Protein AF-A0A2N2Z3W4-F1 (afdb_monomer_lite)

pLDDT: mean 76.07, std 14.93, range [36.31, 94.38]

Radius of gyration: 20.0 Å; chains: 1; bounding box: 48×37×39 Å

Secondary structure (DSSP, 8-state):
-EETTEE--EEEEEE-SSEEEEEETT----EEEEGGGEEEEE-TTS-EEES---------TT----------GGGTTTPPP---------TT---TT--

Foldseek 3Di:
DAFPNDDADWAWDDDDLFKTWTGHPVDPDIDMDTLQRDQWDQDPVRDIDGSDDPPPVPVPPPNPPDDDDDPDPVVCPPDDDPDDDDDDDDPPDDDPVPD

Sequence (99 aa):
MLISGRKVVVRVQGVSPSRITYMPIDKDEIKEMDRKQVHKILYRNGMVEHFNTLALQMVDEGDWQTVILTENKDDVEGFFALGDVEAQSSPQSRNMKSA

Structure (mmCIF, N/CA/C/O backbone):
data_AF-A0A2N2Z3W4-F1
#
_entry.id   AF-A0A2N2Z3W4-F1
#
loop_
_atom_site.group_PDB
_atom_site.id
_atom_site.type_symbol
_atom_site.label_atom_id
_atom_site.label_alt_id
_atom_site.label_comp_id
_atom_site.label_asym_id
_atom_site.label_entity_id
_atom_site.label_seq_id
_atom_site.pdbx_PDB_ins_code
_atom_site.Cartn_x
_atom_site.Cartn_y
_atom_site.Cartn_z
_atom_site.occupancy
_atom_site.B_iso_or_equiv
_atom_site.auth_seq_id
_atom_site.auth_comp_id
_atom_site.auth_asym_id
_atom_site.auth_atom_id
_atom_site.pdbx_PDB_model_num
ATOM 1 N N . MET A 1 1 ? -8.631 -1.038 0.015 1.00 76.25 1 MET A N 1
ATOM 2 C CA . MET A 1 1 ? -7.396 -0.396 0.516 1.00 76.25 1 MET A CA 1
ATOM 3 C C . MET A 1 1 ? -6.188 -1.157 -0.019 1.00 76.25 1 MET A C 1
ATOM 5 O O . MET A 1 1 ? -6.310 -2.360 -0.222 1.00 76.25 1 MET A O 1
ATOM 9 N N . LEU A 1 2 ? -5.068 -0.482 -0.297 1.00 75.56 2 LEU A N 1
ATOM 10 C CA . LEU A 1 2 ? -3.812 -1.117 -0.720 1.00 75.56 2 LEU A CA 1
ATOM 11 C C . LEU A 1 2 ? -2.743 -0.947 0.370 1.00 75.56 2 LEU A C 1
ATOM 13 O O . LEU A 1 2 ? -2.361 0.186 0.662 1.00 75.56 2 LEU A O 1
ATOM 17 N N . ILE A 1 3 ? -2.275 -2.058 0.939 1.00 76.94 3 ILE A N 1
ATOM 18 C CA . ILE A 1 3 ? -1.271 -2.114 2.017 1.00 76.94 3 ILE A CA 1
ATOM 19 C C . ILE A 1 3 ? -0.150 -3.038 1.544 1.00 76.94 3 ILE A C 1
ATOM 21 O O . ILE A 1 3 ? -0.426 -4.195 1.227 1.00 76.94 3 ILE A O 1
ATOM 25 N N . SER A 1 4 ? 1.084 -2.539 1.450 1.00 71.94 4 SER A N 1
ATOM 26 C CA . SER A 1 4 ? 2.254 -3.320 1.001 1.00 71.94 4 SER A CA 1
ATOM 27 C C . SER A 1 4 ? 1.987 -4.144 -0.273 1.00 71.94 4 SER A C 1
ATOM 29 O O . SER A 1 4 ? 2.229 -5.348 -0.319 1.00 71.94 4 SER A O 1
ATOM 31 N N . GLY A 1 5 ? 1.368 -3.525 -1.286 1.00 68.38 5 GLY A N 1
ATOM 32 C CA . GLY A 1 5 ? 1.008 -4.185 -2.552 1.00 68.38 5 GLY A CA 1
ATOM 33 C C . GLY A 1 5 ? -0.206 -5.131 -2.510 1.00 68.38 5 GLY A C 1
ATOM 34 O O . GLY A 1 5 ? -0.701 -5.528 -3.564 1.00 68.38 5 GLY A O 1
ATOM 35 N N . ARG A 1 6 ? -0.764 -5.447 -1.333 1.00 75.06 6 ARG A N 1
ATOM 36 C CA . ARG A 1 6 ? -1.950 -6.308 -1.195 1.00 75.06 6 ARG A CA 1
ATOM 37 C C . ARG A 1 6 ? -3.235 -5.493 -1.109 1.00 75.06 6 ARG A C 1
ATOM 39 O O . ARG A 1 6 ? -3.352 -4.543 -0.330 1.00 75.06 6 ARG A O 1
ATOM 46 N N . LYS A 1 7 ? -4.228 -5.875 -1.916 1.00 84.94 7 LYS A N 1
ATOM 47 C CA . LYS A 1 7 ? -5.574 -5.292 -1.866 1.00 84.94 7 LYS A CA 1
ATOM 48 C C . LYS A 1 7 ? -6.353 -5.939 -0.726 1.00 84.94 7 LYS A C 1
ATOM 50 O O . LYS A 1 7 ? -6.542 -7.148 -0.719 1.00 84.94 7 LYS A O 1
ATOM 55 N N . VAL A 1 8 ? -6.837 -5.121 0.200 1.00 87.19 8 VAL A N 1
ATOM 56 C CA . VAL A 1 8 ? -7.679 -5.557 1.319 1.00 87.19 8 VAL A CA 1
ATOM 57 C C . VAL A 1 8 ? -8.997 -4.795 1.273 1.00 87.19 8 VAL A C 1
ATOM 59 O O . VAL A 1 8 ? -9.015 -3.564 1.133 1.00 87.19 8 VAL A O 1
ATOM 62 N N . VAL A 1 9 ? -10.110 -5.522 1.361 1.00 89.25 9 VAL A N 1
ATOM 63 C CA . VAL A 1 9 ? -11.449 -4.932 1.438 1.00 89.25 9 VAL A CA 1
ATOM 64 C C . VAL A 1 9 ? -11.804 -4.747 2.909 1.00 89.25 9 VAL A C 1
ATOM 66 O O . VAL A 1 9 ? -11.815 -5.702 3.677 1.00 89.25 9 VAL A O 1
ATOM 69 N N . VAL A 1 10 ? -12.048 -3.501 3.303 1.00 90.88 10 VAL A N 1
ATOM 70 C CA . VAL A 1 10 ? -12.300 -3.104 4.693 1.00 90.88 10 VAL A CA 1
ATOM 71 C C . VAL A 1 10 ? -13.341 -1.993 4.731 1.00 90.88 10 VAL A C 1
ATOM 73 O O . VAL A 1 10 ? -13.529 -1.276 3.741 1.00 90.88 10 VAL A O 1
ATOM 76 N N . ARG A 1 11 ? -13.991 -1.813 5.880 1.00 91.00 11 ARG A N 1
ATOM 77 C CA . ARG A 1 11 ? -14.803 -0.634 6.179 1.00 91.00 11 ARG A CA 1
ATOM 78 C C . ARG A 1 11 ? -13.913 0.409 6.854 1.00 91.00 11 ARG A C 1
ATOM 80 O O . ARG A 1 11 ? -13.546 0.248 8.012 1.00 91.00 11 ARG A O 1
ATOM 87 N N . VAL A 1 12 ? -13.533 1.451 6.11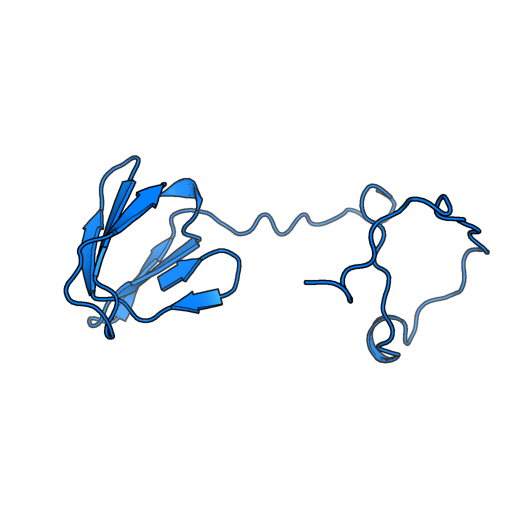8 1.00 91.06 12 VAL A N 1
ATOM 88 C CA . VAL A 1 12 ? -12.768 2.582 6.670 1.00 91.06 12 VAL A CA 1
ATOM 89 C C . VAL A 1 12 ? -13.691 3.390 7.581 1.00 91.06 12 VAL A C 1
ATOM 91 O O . VAL A 1 12 ? -14.786 3.748 7.157 1.00 91.06 12 VAL A O 1
ATOM 94 N N . GLN A 1 13 ? -13.259 3.633 8.818 1.00 92.44 13 GLN A N 1
ATOM 95 C CA . GLN A 1 13 ? -14.025 4.370 9.830 1.00 92.44 13 GLN A CA 1
ATOM 96 C C . GLN A 1 13 ? -13.501 5.798 10.000 1.00 92.44 13 GLN A C 1
ATOM 98 O O . GLN A 1 13 ? -14.283 6.727 10.174 1.00 92.44 13 GLN A O 1
ATOM 103 N N . GLY A 1 14 ? -12.183 5.986 9.912 1.00 90.44 14 GLY A N 1
ATOM 104 C CA . GLY A 1 14 ? -11.562 7.295 10.052 1.00 90.44 14 GLY A CA 1
ATOM 105 C C . GLY A 1 14 ? -10.181 7.353 9.416 1.00 90.44 14 GLY A C 1
ATOM 106 O O . GLY A 1 14 ? -9.421 6.384 9.432 1.00 90.44 14 GLY A O 1
ATOM 107 N N . VAL A 1 15 ? -9.860 8.517 8.859 1.00 92.06 15 VAL A N 1
ATOM 108 C CA . VAL A 1 15 ? -8.554 8.831 8.278 1.00 92.06 15 VAL A CA 1
ATOM 109 C C . VAL A 1 15 ? -8.063 10.111 8.939 1.00 92.06 15 VAL A C 1
ATOM 111 O O . VAL A 1 15 ? -8.693 11.158 8.820 1.00 92.06 15 VAL A O 1
ATOM 114 N N . SER A 1 16 ? -6.953 10.021 9.666 1.00 90.50 16 SER A N 1
ATOM 115 C CA . SER A 1 16 ? -6.271 11.164 10.271 1.00 90.50 16 SER A CA 1
ATOM 116 C C . SER A 1 16 ? -4.934 11.417 9.561 1.00 90.50 16 SER A C 1
ATOM 118 O O . SER A 1 16 ? -4.524 10.616 8.718 1.00 90.50 16 SER A O 1
ATOM 120 N N . PRO A 1 17 ? -4.208 12.505 9.876 1.00 87.00 17 PRO A N 1
ATOM 121 C CA . PRO A 1 17 ? -2.899 12.763 9.278 1.00 87.00 17 PRO A CA 1
ATOM 122 C C . PRO A 1 17 ? -1.858 11.657 9.512 1.00 87.00 17 PRO A C 1
ATOM 124 O O . PRO A 1 17 ? -0.960 11.484 8.689 1.00 87.00 17 PRO A O 1
ATOM 127 N N . SER A 1 18 ? -1.963 10.906 10.610 1.00 87.81 18 SER A N 1
ATOM 128 C CA . SER A 1 18 ? -0.977 9.888 10.995 1.00 87.81 18 SER A CA 1
ATOM 129 C C . SER A 1 18 ? -1.512 8.460 10.965 1.00 87.81 18 SER A C 1
ATOM 131 O O . SER A 1 18 ? -0.717 7.534 10.814 1.00 87.81 18 SER A O 1
ATOM 133 N N . ARG A 1 19 ? -2.828 8.255 11.088 1.00 92.94 19 ARG A N 1
ATOM 134 C CA . ARG A 1 19 ? -3.438 6.943 11.345 1.00 92.94 19 ARG A CA 1
ATOM 135 C C . ARG A 1 19 ? -4.699 6.722 10.521 1.00 92.94 19 ARG A C 1
ATOM 137 O O . ARG A 1 19 ? -5.404 7.665 10.166 1.00 92.94 19 ARG A O 1
ATOM 144 N N . ILE A 1 20 ? -4.992 5.456 10.250 1.00 92.69 20 ILE A N 1
ATOM 145 C CA . ILE A 1 20 ? -6.241 5.021 9.629 1.00 92.69 20 ILE A CA 1
ATOM 146 C C . ILE A 1 20 ? -6.893 3.968 10.521 1.00 92.69 20 ILE A C 1
ATOM 148 O O . ILE A 1 20 ? -6.266 2.964 10.863 1.00 92.69 20 ILE A O 1
ATOM 152 N N . THR A 1 21 ? -8.162 4.186 10.863 1.00 94.38 21 THR A N 1
ATOM 153 C CA . THR A 1 21 ? -9.000 3.220 11.577 1.00 94.38 21 THR A CA 1
ATOM 154 C C . THR A 1 21 ? -9.942 2.526 10.602 1.00 94.38 21 THR A C 1
ATOM 156 O O . THR A 1 21 ? -10.581 3.150 9.746 1.00 94.38 21 THR A O 1
ATOM 159 N N . TYR A 1 22 ? -10.017 1.203 10.695 1.00 92.81 22 TYR A N 1
ATOM 160 C CA . TYR A 1 22 ? -10.788 0.376 9.776 1.00 92.81 22 TYR A CA 1
ATOM 161 C C . TYR A 1 22 ? -11.281 -0.900 10.453 1.00 92.81 22 TYR A C 1
ATOM 163 O O . TYR A 1 22 ? -10.709 -1.370 11.429 1.00 92.81 22 TYR A O 1
ATOM 171 N N . MET A 1 23 ? -12.333 -1.484 9.898 1.00 92.06 23 MET A N 1
ATOM 172 C CA . MET A 1 23 ? -12.894 -2.759 10.328 1.00 92.06 23 MET A CA 1
ATOM 173 C C . MET A 1 23 ? -12.794 -3.760 9.166 1.00 92.06 23 MET A C 1
ATOM 175 O O . MET A 1 23 ? -13.283 -3.461 8.066 1.00 92.06 23 MET A O 1
ATOM 179 N N . PRO A 1 24 ? -12.117 -4.907 9.348 1.00 89.44 24 PRO A N 1
ATOM 180 C CA . PRO A 1 24 ? -12.141 -6.007 8.385 1.00 89.44 24 PRO A CA 1
ATOM 181 C C . PRO A 1 24 ? -13.571 -6.507 8.129 1.00 89.44 24 PRO A C 1
ATOM 183 O O . PRO A 1 24 ? -14.443 -6.352 8.971 1.00 89.44 24 PRO A O 1
ATOM 186 N N . ILE A 1 25 ? -13.844 -7.100 6.965 1.00 86.31 25 ILE A N 1
ATOM 187 C CA . ILE A 1 25 ? -15.201 -7.605 6.662 1.00 86.31 25 ILE A CA 1
ATOM 188 C C . ILE A 1 25 ? -15.540 -8.855 7.484 1.00 86.31 25 ILE A C 1
ATOM 190 O O . ILE A 1 25 ? -16.704 -9.110 7.772 1.00 86.31 25 ILE A O 1
ATOM 194 N N . ASP A 1 26 ? -14.524 -9.628 7.851 1.00 86.44 26 ASP A N 1
ATOM 195 C CA . ASP A 1 26 ? -14.621 -10.894 8.573 1.00 86.44 26 ASP A CA 1
ATOM 196 C C . ASP A 1 26 ? -14.636 -10.731 10.101 1.00 86.44 26 ASP A C 1
ATOM 198 O O . ASP A 1 26 ? -14.816 -11.716 10.815 1.00 86.44 26 ASP A O 1
ATOM 202 N N . LYS A 1 27 ? -14.412 -9.515 10.619 1.00 85.44 27 LYS A N 1
ATOM 203 C CA . LYS A 1 27 ? -14.252 -9.254 12.055 1.00 85.44 27 LYS A CA 1
ATOM 204 C C . LYS A 1 27 ? -14.948 -7.963 12.458 1.00 85.44 27 LYS A C 1
ATOM 206 O O . LYS A 1 27 ? -14.683 -6.921 11.873 1.00 85.44 27 LYS A O 1
ATOM 211 N N . ASP A 1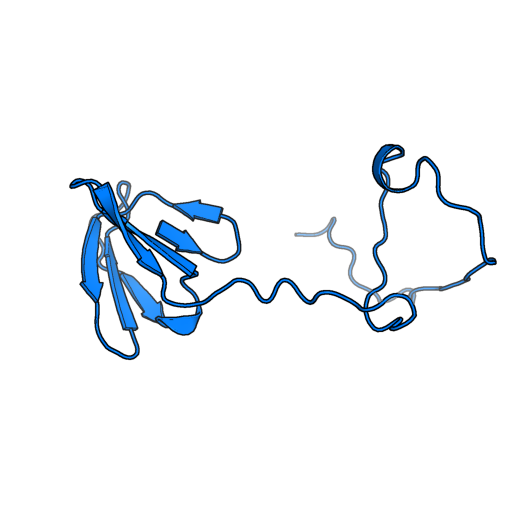 28 ? -15.705 -8.008 13.548 1.00 85.25 28 ASP A N 1
ATOM 212 C CA . ASP A 1 28 ? -16.334 -6.828 14.165 1.00 85.25 28 ASP A CA 1
ATOM 213 C C . ASP A 1 28 ? -15.381 -6.028 15.076 1.00 85.25 28 ASP A C 1
ATOM 215 O O . ASP A 1 28 ? -15.800 -5.257 15.937 1.00 85.25 28 ASP A O 1
ATOM 219 N N . GLU A 1 29 ? -14.072 -6.172 14.879 1.00 91.56 29 GLU A N 1
ATOM 220 C CA . GLU A 1 29 ? -13.056 -5.461 15.652 1.00 91.56 29 GLU A CA 1
ATOM 221 C C . GLU A 1 29 ? -12.493 -4.280 14.853 1.00 91.56 29 GLU A C 1
ATOM 223 O O . GLU A 1 29 ? -12.056 -4.426 13.705 1.00 91.56 29 GLU A O 1
ATOM 228 N N . ILE A 1 30 ? -12.471 -3.100 15.479 1.00 91.81 30 ILE A N 1
ATOM 229 C CA . ILE A 1 30 ? -11.827 -1.915 14.912 1.00 91.81 30 ILE A CA 1
ATOM 230 C C . ILE A 1 30 ? -10.317 -2.070 15.058 1.00 91.81 30 ILE A C 1
ATOM 232 O O . ILE A 1 30 ? -9.790 -2.229 16.156 1.00 91.81 30 ILE A O 1
ATOM 236 N N . LYS A 1 31 ? -9.620 -1.972 13.932 1.00 92.31 31 LYS A N 1
ATOM 237 C CA . LYS A 1 31 ? -8.166 -1.971 13.848 1.00 92.31 31 LYS A CA 1
ATOM 238 C C . LYS A 1 31 ? -7.648 -0.601 13.464 1.00 92.31 31 LYS A C 1
ATOM 240 O O . LYS A 1 31 ? -8.334 0.201 12.829 1.00 92.31 31 LYS A O 1
ATOM 245 N N . GLU A 1 32 ? -6.392 -0.376 13.808 1.00 93.19 32 GLU A N 1
ATOM 246 C CA . GLU A 1 32 ? -5.667 0.844 13.503 1.00 93.19 32 GLU A CA 1
ATOM 247 C C . GLU A 1 32 ? -4.358 0.512 12.784 1.00 93.19 32 GLU A C 1
ATOM 249 O O . GLU A 1 32 ? -3.756 -0.538 13.019 1.00 93.19 32 GLU A O 1
ATOM 254 N N . MET A 1 33 ? -3.932 1.391 11.881 1.00 89.69 33 MET A N 1
ATOM 255 C CA . MET A 1 33 ? -2.605 1.337 11.272 1.00 89.69 33 MET A CA 1
ATOM 256 C C . MET A 1 33 ? -2.052 2.732 11.001 1.00 89.69 33 MET A C 1
ATOM 258 O O . MET A 1 33 ? -2.812 3.696 10.859 1.00 89.69 33 MET A O 1
ATOM 262 N N . ASP A 1 34 ? -0.731 2.827 10.859 1.00 88.88 34 ASP A N 1
ATOM 263 C CA . ASP A 1 34 ? -0.088 4.072 10.454 1.00 88.88 34 ASP A CA 1
ATOM 264 C C . ASP A 1 34 ? -0.439 4.397 8.996 1.00 88.88 34 ASP A C 1
ATOM 266 O O . ASP A 1 34 ? -0.284 3.567 8.096 1.00 88.88 34 ASP A O 1
ATOM 270 N N . ARG A 1 35 ? -0.821 5.650 8.724 1.00 88.00 35 ARG A N 1
ATOM 271 C CA . ARG A 1 35 ? -1.190 6.111 7.375 1.00 88.00 35 ARG A CA 1
ATOM 272 C C . ARG A 1 35 ? -0.078 5.882 6.348 1.00 88.00 35 ARG A C 1
ATOM 274 O O . ARG A 1 35 ? -0.370 5.584 5.196 1.00 88.00 35 ARG A O 1
ATOM 281 N N . LYS A 1 36 ? 1.192 5.949 6.770 1.00 85.38 36 LYS A N 1
ATOM 282 C CA . LYS A 1 36 ? 2.375 5.703 5.919 1.00 85.38 36 LYS A CA 1
ATOM 283 C C . LYS A 1 36 ? 2.435 4.286 5.326 1.00 85.38 36 LYS A C 1
ATOM 285 O O . LYS A 1 36 ? 3.118 4.085 4.328 1.00 85.38 36 LYS A O 1
ATOM 290 N N . GLN A 1 37 ? 1.746 3.319 5.940 1.00 84.00 37 GLN A N 1
ATOM 291 C CA . GLN A 1 37 ? 1.686 1.924 5.487 1.00 84.00 37 GLN A CA 1
ATOM 292 C C . GLN A 1 37 ? 0.609 1.697 4.412 1.00 84.00 37 GLN A C 1
ATOM 294 O O . GLN A 1 37 ? 0.541 0.620 3.817 1.00 84.00 37 GLN A O 1
ATOM 299 N N . VAL A 1 38 ? -0.236 2.699 4.150 1.00 86.31 38 VAL A N 1
ATOM 300 C CA . VAL A 1 38 ? -1.305 2.639 3.151 1.00 86.31 38 VAL A CA 1
ATOM 301 C C . VAL A 1 38 ? -0.888 3.421 1.918 1.00 86.31 38 VAL A C 1
ATOM 303 O O . VAL A 1 38 ? -0.544 4.593 1.998 1.00 86.31 38 VAL A O 1
ATOM 306 N N . HIS A 1 39 ? -0.974 2.791 0.750 1.00 84.56 39 HIS A N 1
ATOM 307 C CA . HIS A 1 39 ? -0.684 3.467 -0.516 1.00 84.56 39 HIS A CA 1
ATOM 308 C C . HIS A 1 39 ? -1.875 4.296 -0.987 1.00 84.56 39 HIS A C 1
ATOM 310 O O . HIS A 1 39 ? -1.754 5.482 -1.291 1.00 84.56 39 HIS A O 1
ATOM 316 N N . LYS A 1 40 ? -3.047 3.653 -1.044 1.00 88.19 40 LYS A N 1
ATOM 317 C CA . LYS A 1 40 ? -4.295 4.288 -1.462 1.00 88.19 40 LYS A CA 1
ATOM 318 C C . LYS A 1 40 ? -5.530 3.648 -0.846 1.00 88.19 40 LYS A C 1
ATOM 320 O O . LYS A 1 40 ? -5.571 2.434 -0.590 1.00 88.19 40 LYS A O 1
ATOM 325 N N . ILE A 1 41 ? -6.573 4.454 -0.696 1.00 90.06 41 ILE A N 1
ATOM 326 C CA . ILE A 1 41 ? -7.933 4.003 -0.403 1.00 90.06 41 ILE A CA 1
ATOM 327 C C . ILE A 1 41 ? -8.797 4.268 -1.636 1.00 90.06 41 ILE A C 1
ATOM 329 O O . ILE A 1 41 ? -8.841 5.378 -2.152 1.00 90.06 41 ILE A O 1
ATOM 333 N N . LEU A 1 42 ? -9.474 3.220 -2.108 1.00 90.38 42 LEU A N 1
ATOM 334 C CA . LEU A 1 42 ? -10.566 3.316 -3.073 1.00 90.38 42 LEU A CA 1
ATOM 335 C C . LEU A 1 42 ? -11.866 3.220 -2.277 1.00 90.38 42 LEU A C 1
ATOM 337 O O . LEU A 1 42 ? -12.144 2.172 -1.685 1.00 90.38 42 LEU A O 1
ATOM 341 N N . TYR A 1 43 ? -12.616 4.314 -2.231 1.00 88.38 43 TYR A N 1
ATOM 342 C CA . TYR A 1 43 ? -13.899 4.385 -1.545 1.00 88.38 43 TYR A CA 1
ATOM 343 C C . TYR A 1 43 ? -15.027 3.853 -2.440 1.00 88.38 43 TYR A C 1
ATOM 345 O O . TYR A 1 43 ? -14.906 3.787 -3.663 1.00 88.38 43 TYR A O 1
ATOM 353 N N . ARG A 1 44 ? -16.160 3.477 -1.831 1.00 82.44 44 ARG A N 1
ATOM 354 C CA . ARG A 1 44 ? -17.321 2.923 -2.558 1.00 82.44 44 ARG A CA 1
ATOM 355 C C . ARG A 1 44 ? -17.932 3.897 -3.568 1.00 82.44 44 ARG A C 1
ATOM 357 O O . ARG A 1 44 ? -18.516 3.457 -4.546 1.00 82.44 44 ARG A O 1
ATOM 364 N N . ASN A 1 45 ? -17.787 5.199 -3.334 1.00 85.69 45 ASN A N 1
ATOM 365 C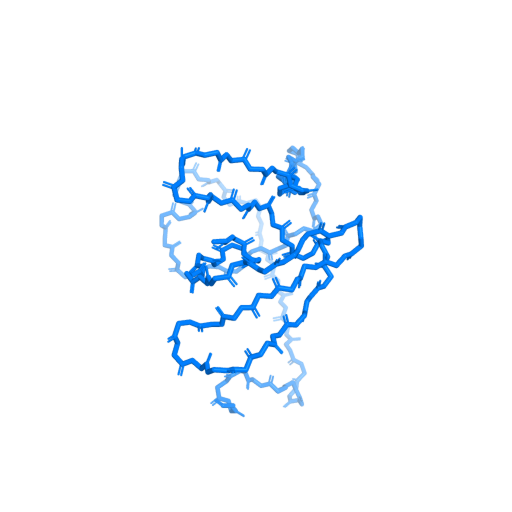 CA . ASN A 1 45 ? -18.231 6.257 -4.241 1.00 85.69 45 ASN A CA 1
ATOM 366 C C . ASN A 1 45 ? -17.271 6.483 -5.428 1.00 85.69 45 ASN A C 1
ATOM 368 O O . ASN A 1 45 ? -17.472 7.418 -6.193 1.00 85.69 45 ASN A O 1
ATOM 372 N N . GLY A 1 46 ? -16.212 5.677 -5.563 1.00 80.19 46 GLY A N 1
ATOM 373 C CA . GLY A 1 46 ? -15.213 5.810 -6.624 1.00 80.19 46 GLY A CA 1
ATOM 374 C C . GLY A 1 46 ? -14.110 6.829 -6.334 1.00 80.19 46 GLY A C 1
ATOM 375 O O . GLY A 1 46 ? -13.156 6.909 -7.103 1.00 80.19 46 GLY A O 1
ATOM 376 N N . MET A 1 47 ? -14.181 7.569 -5.220 1.00 86.19 47 MET A N 1
ATOM 377 C CA . MET A 1 47 ? -13.107 8.471 -4.811 1.00 86.19 47 MET A CA 1
ATOM 378 C C . MET A 1 47 ? -11.839 7.667 -4.504 1.00 86.19 47 MET A C 1
ATOM 380 O O . MET A 1 47 ? -11.892 6.634 -3.826 1.00 86.19 47 MET A O 1
ATOM 384 N N . VAL A 1 48 ? -10.697 8.145 -4.999 1.00 87.94 48 VAL A N 1
ATOM 385 C CA . VAL A 1 48 ? -9.387 7.540 -4.746 1.00 87.94 48 VAL A CA 1
ATOM 386 C C . VAL A 1 48 ? -8.511 8.542 -4.021 1.00 87.94 48 VAL A C 1
ATOM 388 O O . VAL A 1 48 ? -8.208 9.607 -4.549 1.00 87.94 48 VAL A O 1
ATOM 391 N N . GLU A 1 49 ? -8.075 8.170 -2.827 1.00 85.81 49 GLU A N 1
ATOM 392 C CA . GLU A 1 49 ? -7.165 8.974 -2.021 1.00 85.81 49 GLU A CA 1
ATOM 393 C C . GLU A 1 49 ? -5.807 8.275 -1.959 1.00 85.81 49 GLU A C 1
ATOM 395 O O . GLU A 1 49 ? -5.719 7.103 -1.579 1.00 85.81 49 GLU A O 1
ATOM 400 N N . HIS A 1 50 ? -4.761 8.978 -2.396 1.00 86.12 50 HIS A N 1
ATOM 401 C CA . HIS A 1 50 ? -3.385 8.490 -2.431 1.00 86.12 50 HIS A CA 1
ATOM 402 C C . HIS A 1 50 ? -2.620 9.094 -1.253 1.00 86.12 50 HIS A C 1
ATOM 404 O O . HIS A 1 50 ? -2.584 10.312 -1.103 1.00 86.12 50 HIS A O 1
ATOM 410 N N . PHE A 1 51 ? -2.018 8.248 -0.418 1.00 80.81 51 PHE A N 1
ATOM 411 C CA . PHE A 1 51 ? -1.283 8.682 0.778 1.00 80.81 51 PHE A CA 1
ATOM 412 C C . PHE A 1 51 ? 0.222 8.523 0.622 1.00 80.81 51 PHE A C 1
ATOM 414 O O . PHE A 1 51 ? 0.982 9.316 1.171 1.00 80.81 51 PHE A O 1
ATOM 421 N N . ASN A 1 52 ? 0.644 7.496 -0.113 1.00 69.88 52 ASN A N 1
ATOM 422 C CA . ASN A 1 52 ? 2.040 7.255 -0.418 1.00 69.88 52 ASN A CA 1
ATOM 423 C C . ASN A 1 52 ? 2.147 6.691 -1.834 1.00 69.88 52 ASN A C 1
ATOM 425 O O . ASN A 1 52 ? 1.516 5.677 -2.161 1.00 69.88 52 ASN A O 1
ATOM 429 N N . THR A 1 53 ? 2.940 7.339 -2.676 1.00 58.03 53 THR A N 1
ATOM 430 C CA . THR A 1 53 ? 3.369 6.746 -3.940 1.00 58.03 53 THR A CA 1
ATOM 431 C C . THR A 1 53 ? 4.234 5.547 -3.563 1.00 58.03 53 THR A C 1
ATOM 433 O O . THR A 1 53 ? 5.081 5.659 -2.680 1.00 58.03 53 THR A O 1
ATOM 436 N N . LEU A 1 54 ? 4.024 4.373 -4.172 1.00 54.25 54 LEU A N 1
ATOM 437 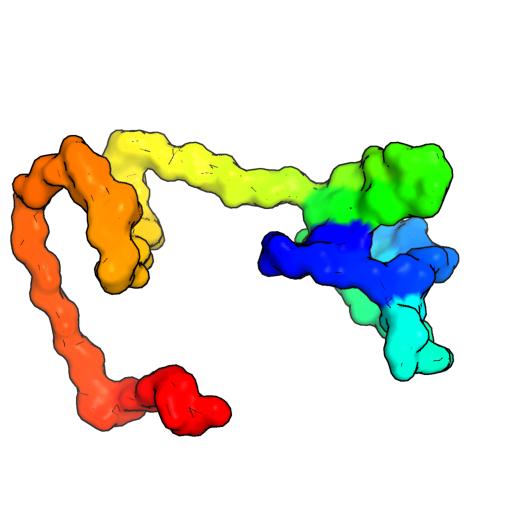C CA . LEU A 1 54 ? 5.101 3.379 -4.162 1.00 54.25 54 LEU A CA 1
ATOM 438 C C . LEU A 1 54 ? 6.339 4.146 -4.617 1.00 54.25 54 LEU A C 1
ATOM 440 O O . LEU A 1 54 ? 6.278 4.799 -5.660 1.00 54.25 54 LEU A O 1
ATOM 444 N N . ALA A 1 55 ? 7.412 4.128 -3.831 1.00 46.78 55 ALA A N 1
ATOM 445 C CA . ALA A 1 55 ? 8.709 4.416 -4.399 1.00 46.78 55 ALA A CA 1
ATOM 446 C C . ALA A 1 55 ? 8.910 3.317 -5.445 1.00 46.78 55 ALA A C 1
ATOM 448 O O . ALA A 1 55 ? 9.414 2.238 -5.154 1.00 46.78 55 ALA A O 1
ATOM 449 N N . LEU A 1 56 ? 8.406 3.550 -6.657 1.00 46.66 56 LEU A N 1
ATOM 450 C CA . LEU A 1 56 ? 9.042 3.047 -7.846 1.00 46.66 56 LEU A CA 1
ATOM 451 C C . LEU A 1 56 ? 10.399 3.722 -7.771 1.00 46.66 56 LEU A C 1
ATOM 453 O O . LEU A 1 56 ? 10.559 4.866 -8.190 1.00 46.66 56 LEU A O 1
ATOM 457 N N . GLN A 1 57 ? 11.330 3.071 -7.077 1.00 46.66 57 GLN A N 1
ATOM 458 C CA . GLN A 1 57 ? 12.727 3.371 -7.246 1.00 46.66 57 GLN A CA 1
ATOM 459 C C . GLN A 1 57 ? 12.943 3.057 -8.721 1.00 46.66 57 GLN A C 1
ATOM 461 O O . GLN A 1 57 ? 12.990 1.894 -9.115 1.00 46.66 57 GLN A O 1
ATOM 466 N N . MET A 1 58 ? 12.908 4.096 -9.557 1.00 45.56 58 MET A N 1
ATOM 467 C CA . MET A 1 58 ? 13.589 4.031 -10.833 1.00 45.56 58 MET A CA 1
ATOM 468 C C . MET A 1 58 ? 15.038 3.816 -10.427 1.00 45.56 58 MET A C 1
ATOM 470 O O . MET A 1 58 ? 15.705 4.742 -9.977 1.00 45.56 58 MET A O 1
ATOM 474 N N . VAL A 1 59 ? 15.443 2.550 -10.376 1.00 48.94 59 VAL A N 1
ATOM 475 C CA . VAL A 1 59 ? 16.844 2.197 -10.243 1.00 48.94 59 VAL A CA 1
ATOM 476 C C . VAL A 1 59 ? 17.428 2.652 -11.569 1.00 48.94 59 VAL A C 1
ATOM 478 O O . 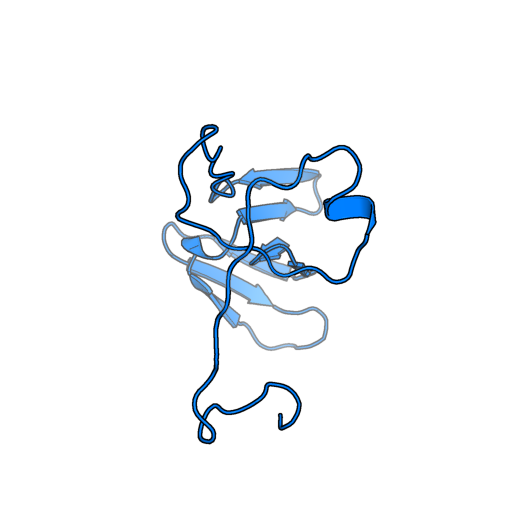VAL A 1 59 ? 17.111 2.066 -12.604 1.00 48.94 59 VAL A O 1
ATOM 481 N N . ASP A 1 60 ? 18.156 3.768 -11.557 1.00 51.09 60 ASP A N 1
ATOM 482 C CA . ASP A 1 60 ? 18.917 4.185 -12.729 1.00 51.09 60 ASP A CA 1
ATOM 483 C C . ASP A 1 60 ? 19.837 3.023 -13.131 1.00 51.09 60 ASP A C 1
ATOM 485 O O . ASP A 1 60 ? 20.382 2.320 -12.270 1.00 51.09 60 ASP A O 1
ATOM 489 N N . GLU A 1 61 ? 19.976 2.785 -14.437 1.00 49.22 61 GLU A N 1
ATOM 490 C CA . GLU A 1 61 ? 20.846 1.734 -14.966 1.00 49.22 61 GLU A CA 1
ATOM 491 C C . GLU A 1 61 ? 22.258 1.877 -14.366 1.00 49.22 61 GLU A C 1
ATOM 493 O O . GLU A 1 61 ? 22.981 2.827 -14.662 1.00 49.22 61 GLU A O 1
ATOM 498 N N . GLY A 1 62 ? 22.641 0.938 -13.491 1.00 53.84 62 GLY A N 1
ATOM 499 C CA . GLY A 1 62 ? 23.966 0.886 -12.861 1.00 53.84 62 GLY A CA 1
ATOM 500 C C . GLY A 1 62 ? 24.000 0.926 -11.328 1.00 53.84 62 GLY A C 1
ATOM 501 O O . GLY A 1 62 ? 25.066 0.675 -10.763 1.00 53.84 62 GLY A O 1
ATOM 502 N N . ASP A 1 63 ? 22.884 1.186 -10.637 1.00 50.91 63 ASP A N 1
ATOM 503 C CA . ASP A 1 63 ? 22.860 1.217 -9.163 1.00 50.91 63 ASP A CA 1
ATOM 504 C C . ASP A 1 63 ? 22.528 -0.173 -8.570 1.00 50.91 63 ASP A C 1
ATOM 506 O O . ASP A 1 63 ? 21.380 -0.612 -8.520 1.00 50.91 63 ASP A O 1
ATOM 510 N N . TRP A 1 64 ? 23.551 -0.917 -8.137 1.00 57.19 64 TRP A N 1
ATOM 511 C CA . TRP A 1 64 ? 23.459 -2.336 -7.741 1.00 57.19 64 TRP A CA 1
ATOM 512 C C . TRP A 1 64 ? 22.931 -2.582 -6.314 1.00 57.19 64 TRP A C 1
ATOM 514 O O . TRP A 1 64 ? 23.191 -3.624 -5.714 1.00 57.19 64 TRP A O 1
ATOM 524 N N . GLN A 1 65 ? 22.144 -1.666 -5.747 1.00 53.56 65 GLN A N 1
ATOM 525 C CA . GLN A 1 65 ? 21.646 -1.792 -4.366 1.00 53.56 65 GLN A CA 1
ATOM 526 C C . GLN A 1 65 ? 20.635 -2.934 -4.158 1.00 53.56 65 GLN A C 1
ATOM 528 O O . GLN A 1 65 ? 20.345 -3.290 -3.016 1.00 53.56 65 GLN A O 1
ATOM 533 N N . THR A 1 66 ? 20.091 -3.512 -5.235 1.00 55.62 66 THR A N 1
ATOM 534 C CA . THR A 1 66 ? 19.069 -4.565 -5.170 1.00 55.62 66 THR A CA 1
ATOM 535 C C . THR A 1 66 ? 19.480 -5.788 -5.983 1.00 55.62 66 THR A C 1
ATOM 537 O O . THR A 1 66 ? 19.655 -5.708 -7.195 1.00 55.62 66 THR A O 1
ATOM 540 N N . VAL A 1 67 ? 19.574 -6.938 -5.312 1.00 66.00 67 VAL A N 1
ATOM 541 C CA . VAL A 1 67 ? 19.778 -8.252 -5.937 1.00 66.00 67 VAL A CA 1
ATOM 542 C C . VAL A 1 67 ? 18.452 -9.006 -5.912 1.00 66.00 67 VAL A C 1
ATOM 544 O O . VAL A 1 67 ? 17.892 -9.240 -4.840 1.00 66.00 67 VAL A O 1
ATOM 547 N N . ILE A 1 68 ? 17.947 -9.386 -7.086 1.00 69.62 68 ILE A N 1
ATOM 548 C CA . ILE A 1 68 ? 16.734 -10.197 -7.231 1.00 69.62 68 ILE A CA 1
ATOM 549 C C . ILE A 1 68 ? 17.155 -11.614 -7.620 1.00 69.62 68 ILE A C 1
ATOM 551 O O . ILE A 1 68 ? 17.771 -11.822 -8.660 1.00 69.62 68 ILE A O 1
ATOM 555 N N . LEU A 1 69 ? 16.816 -12.587 -6.777 1.00 74.12 69 LEU A N 1
ATOM 556 C CA . LEU A 1 69 ? 16.926 -14.012 -7.084 1.00 74.12 69 LEU A CA 1
ATOM 557 C C . LEU A 1 69 ? 15.566 -14.472 -7.607 1.00 74.12 69 LEU A C 1
ATOM 559 O O . LEU A 1 69 ? 14.565 -14.337 -6.902 1.00 74.12 69 LEU A O 1
ATOM 563 N N . THR A 1 70 ? 15.521 -15.001 -8.824 1.00 78.88 70 THR A N 1
ATOM 564 C CA . THR A 1 70 ? 14.281 -15.475 -9.450 1.00 78.88 70 THR A CA 1
ATOM 565 C C . THR A 1 70 ? 14.472 -16.861 -10.052 1.00 78.88 70 THR A C 1
ATOM 567 O O . THR A 1 70 ? 15.542 -17.190 -10.560 1.00 78.88 70 THR A O 1
ATOM 570 N N . GLU A 1 71 ? 13.426 -17.682 -9.971 1.00 79.06 71 GLU A N 1
ATOM 571 C CA . GLU A 1 71 ? 13.317 -18.964 -10.680 1.00 79.06 71 GLU A CA 1
ATOM 572 C C . GLU A 1 71 ? 12.467 -18.825 -11.955 1.00 79.06 71 GLU A C 1
ATOM 574 O O . GLU A 1 71 ? 12.378 -19.762 -12.751 1.00 79.06 71 GLU A O 1
ATOM 579 N N . ASN A 1 72 ? 11.828 -17.665 -12.156 1.00 81.81 72 ASN A N 1
ATOM 580 C CA . ASN A 1 72 ? 11.028 -17.399 -13.339 1.00 81.81 72 ASN A CA 1
ATOM 581 C C . ASN A 1 72 ? 11.935 -16.973 -14.496 1.00 81.81 72 ASN A C 1
ATOM 583 O O . ASN A 1 72 ? 12.616 -15.952 -14.433 1.00 81.81 72 ASN A O 1
ATOM 587 N N . LYS A 1 73 ? 11.922 -17.758 -15.572 1.00 80.31 73 LYS A N 1
ATOM 588 C CA . LYS A 1 73 ? 12.779 -17.531 -16.736 1.00 80.31 73 LYS A CA 1
ATOM 589 C C . LYS A 1 73 ? 12.421 -16.246 -17.491 1.00 80.31 73 LYS A C 1
ATOM 591 O O . LYS A 1 73 ? 13.318 -15.602 -18.028 1.00 80.31 73 LYS A O 1
ATOM 596 N N . ASP A 1 74 ? 11.148 -15.864 -17.493 1.00 86.25 74 ASP A N 1
ATOM 597 C CA . ASP A 1 74 ? 10.669 -14.675 -18.208 1.00 86.25 74 ASP A CA 1
ATOM 598 C C . ASP A 1 74 ? 11.267 -13.380 -17.627 1.00 86.25 74 ASP A C 1
ATOM 600 O O . ASP A 1 74 ? 11.427 -12.393 -18.339 1.00 86.25 74 ASP A O 1
ATOM 604 N N . ASP A 1 75 ? 11.661 -13.393 -16.347 1.00 75.44 75 ASP A N 1
ATOM 605 C CA . ASP A 1 75 ? 12.261 -12.241 -15.662 1.00 75.44 75 ASP A CA 1
ATOM 606 C C . ASP A 1 75 ? 13.690 -11.932 -16.160 1.00 75.44 75 ASP A C 1
ATOM 608 O O . ASP A 1 75 ? 14.205 -10.841 -15.915 1.00 75.44 75 ASP A O 1
ATOM 612 N N . VAL A 1 76 ? 14.344 -12.889 -16.834 1.00 81.38 76 VAL A N 1
ATOM 613 C CA . VAL A 1 76 ? 15.731 -12.777 -17.330 1.00 81.38 76 VAL A CA 1
ATOM 614 C C . VAL A 1 76 ? 15.838 -12.903 -18.852 1.00 81.38 76 VAL A C 1
ATOM 616 O O . VAL A 1 76 ? 16.935 -12.831 -19.412 1.00 81.38 76 VAL A O 1
ATOM 619 N N . GLU A 1 77 ? 14.717 -13.090 -19.548 1.00 83.62 77 GLU A N 1
ATOM 620 C CA . GLU A 1 77 ? 14.707 -13.250 -20.998 1.00 83.62 77 GLU A CA 1
ATOM 621 C C . GLU A 1 77 ? 15.076 -11.932 -21.702 1.00 83.62 77 GLU A C 1
ATOM 623 O O . GLU A 1 77 ? 14.521 -10.873 -21.426 1.00 83.62 77 GLU A O 1
ATOM 628 N N . GLY A 1 78 ? 16.051 -11.991 -22.615 1.00 81.69 78 GLY A N 1
ATOM 629 C CA . GLY A 1 78 ? 16.545 -10.824 -23.358 1.00 81.69 78 GLY A CA 1
ATOM 630 C C . GLY A 1 78 ? 17.699 -10.062 -22.696 1.00 81.69 78 GLY A C 1
ATOM 631 O O . GLY A 1 78 ? 18.264 -9.169 -23.328 1.00 81.69 78 GLY A O 1
ATOM 632 N N . PHE A 1 79 ? 18.102 -10.433 -21.478 1.00 80.56 79 PHE A N 1
ATOM 633 C CA . PHE A 1 79 ? 19.298 -9.888 -20.832 1.00 80.56 79 PHE A CA 1
ATOM 634 C C . PHE A 1 79 ? 20.570 -10.646 -21.240 1.00 80.56 79 PHE A C 1
ATOM 636 O O . PHE A 1 79 ? 20.533 -11.816 -21.622 1.00 80.56 79 PHE A O 1
ATOM 643 N N . PHE A 1 80 ? 21.718 -9.974 -21.126 1.00 77.88 80 PHE A N 1
ATOM 644 C CA . PHE A 1 80 ? 23.035 -10.581 -21.322 1.00 77.88 80 PHE A CA 1
ATOM 645 C C . PHE A 1 80 ? 23.689 -10.881 -19.976 1.00 77.88 80 PHE A C 1
ATOM 647 O O . PHE A 1 80 ? 23.654 -10.059 -19.061 1.00 77.88 80 PHE A O 1
ATOM 654 N N . ALA A 1 81 ? 24.319 -12.051 -19.868 1.00 79.50 81 ALA A N 1
ATOM 655 C CA . ALA A 1 81 ? 25.101 -12.404 -18.693 1.00 79.50 81 ALA A CA 1
ATOM 656 C C . ALA A 1 81 ? 26.305 -11.457 -18.562 1.00 79.50 81 ALA A C 1
ATOM 658 O O . ALA A 1 81 ? 27.123 -11.360 -19.477 1.00 79.50 81 ALA A O 1
ATOM 659 N N . LEU A 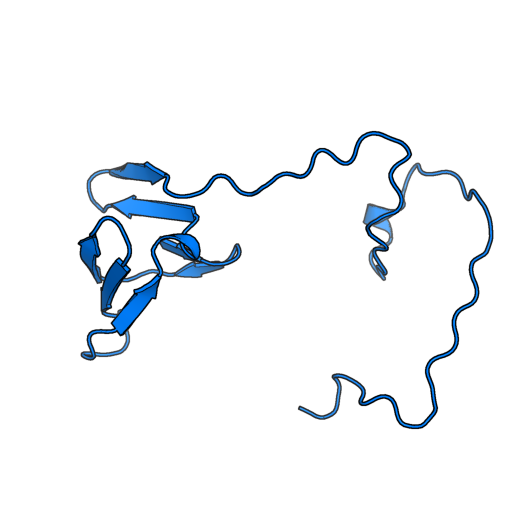1 82 ? 26.398 -10.759 -17.429 1.00 79.81 82 LEU A N 1
ATOM 660 C CA . LEU A 1 82 ? 27.485 -9.818 -17.146 1.00 79.81 82 LEU A CA 1
ATOM 661 C C . LEU A 1 82 ? 28.662 -10.482 -16.406 1.00 79.81 82 LEU A C 1
ATOM 663 O O . LEU A 1 82 ? 29.798 -10.035 -16.537 1.00 79.81 82 LEU A O 1
ATOM 667 N N . GLY A 1 83 ? 28.404 -11.552 -15.651 1.00 77.06 83 GLY A N 1
ATOM 668 C CA . GLY A 1 83 ? 29.405 -12.298 -14.891 1.00 77.06 83 GLY A CA 1
ATOM 669 C C . GLY A 1 83 ? 28.765 -13.220 -13.854 1.00 77.06 83 GLY A C 1
ATOM 670 O O . GLY A 1 83 ? 27.555 -13.160 -13.631 1.00 77.06 83 GLY A O 1
ATOM 671 N N . ASP A 1 84 ? 29.588 -14.052 -13.222 1.00 78.56 84 ASP A N 1
ATOM 672 C CA . ASP A 1 84 ? 29.148 -15.000 -12.199 1.00 78.56 84 ASP A CA 1
ATOM 673 C C . ASP A 1 84 ? 29.303 -14.405 -10.795 1.00 78.56 84 ASP A C 1
ATOM 675 O O . ASP A 1 84 ? 30.289 -13.729 -10.487 1.00 78.56 84 ASP A O 1
ATOM 679 N N . VAL A 1 85 ? 28.324 -14.668 -9.928 1.00 72.25 85 VAL A N 1
ATOM 680 C CA . VAL A 1 85 ? 28.348 -14.265 -8.518 1.00 72.25 85 VAL A CA 1
ATOM 681 C C . VAL A 1 85 ? 28.165 -15.506 -7.655 1.00 72.25 85 VAL A C 1
ATOM 683 O O . VAL A 1 85 ? 27.167 -16.214 -7.776 1.00 72.25 85 VAL A O 1
ATOM 686 N N . GLU A 1 86 ? 29.110 -15.746 -6.750 1.00 73.19 86 GLU A N 1
ATOM 687 C CA . GLU A 1 86 ? 29.048 -16.841 -5.784 1.00 73.19 86 GLU A CA 1
ATOM 688 C C . GLU A 1 86 ? 28.710 -16.303 -4.390 1.00 73.19 86 GLU A C 1
ATOM 690 O O . GLU A 1 86 ? 29.321 -15.351 -3.903 1.00 73.19 86 GLU A O 1
ATOM 695 N N . ALA A 1 87 ? 27.741 -16.930 -3.723 1.00 67.81 87 ALA A N 1
ATOM 696 C CA . ALA A 1 87 ? 27.400 -16.627 -2.338 1.00 67.81 87 ALA A CA 1
ATOM 697 C C . ALA A 1 87 ? 27.073 -17.915 -1.575 1.00 67.81 87 ALA A C 1
ATOM 699 O O . ALA A 1 87 ? 26.317 -18.762 -2.050 1.00 67.81 87 ALA A O 1
ATOM 700 N N . GLN A 1 88 ? 27.613 -18.047 -0.362 1.00 71.19 88 GLN A N 1
ATOM 701 C CA . GLN A 1 88 ? 27.377 -19.190 0.517 1.00 71.19 88 GLN A CA 1
ATOM 702 C C . GLN A 1 88 ? 26.744 -18.711 1.826 1.00 71.19 88 GLN A C 1
ATOM 704 O O . GLN A 1 88 ? 27.280 -17.842 2.512 1.00 71.19 88 GLN A O 1
ATOM 709 N N . SER A 1 89 ? 25.590 -19.277 2.187 1.00 65.06 89 SER A N 1
ATOM 710 C CA . SER A 1 89 ? 24.979 -19.030 3.499 1.00 65.06 89 SER A CA 1
ATOM 711 C C . SER A 1 89 ? 25.677 -19.855 4.577 1.00 65.06 89 SER A C 1
ATOM 713 O O . SER A 1 89 ? 26.099 -20.986 4.325 1.00 65.06 89 SER A O 1
ATOM 715 N N . SER A 1 90 ? 25.770 -19.319 5.798 1.00 67.31 90 SER A N 1
ATOM 716 C CA . SER A 1 90 ? 26.293 -20.095 6.924 1.00 67.31 90 SER A CA 1
ATOM 717 C C . SER A 1 90 ? 25.373 -21.293 7.223 1.00 67.31 90 SER A C 1
ATOM 719 O O . SER A 1 90 ? 24.152 -21.178 7.066 1.00 67.31 90 SER A O 1
ATOM 721 N N . PRO A 1 91 ? 25.907 -22.428 7.714 1.00 65.06 91 PRO A N 1
ATOM 722 C CA . PRO A 1 91 ? 25.103 -23.610 8.058 1.00 65.06 91 PRO A CA 1
ATOM 723 C C . PRO A 1 91 ? 24.011 -23.347 9.109 1.00 65.06 91 PRO A C 1
ATOM 725 O O . PRO A 1 91 ? 23.111 -24.159 9.294 1.00 65.06 91 PRO A O 1
ATOM 728 N N . GLN A 1 92 ? 24.106 -22.218 9.817 1.00 62.22 92 GLN A N 1
ATOM 729 C CA . GLN A 1 92 ? 23.187 -21.776 10.866 1.00 62.22 92 GLN A CA 1
ATOM 730 C C . GLN A 1 92 ? 22.086 -20.826 10.368 1.00 62.22 92 GLN A C 1
ATOM 732 O O . GLN A 1 92 ? 21.257 -20.383 11.166 1.00 62.22 92 GLN A O 1
ATOM 737 N N . SER A 1 93 ? 22.059 -20.503 9.073 1.00 58.81 93 SER A N 1
ATOM 738 C CA . SER A 1 93 ? 21.009 -19.680 8.473 1.00 58.81 93 SER A CA 1
ATOM 739 C C . SER A 1 93 ? 19.658 -20.408 8.513 1.00 58.81 93 SER A C 1
ATOM 741 O O . SER A 1 93 ? 19.526 -21.545 8.057 1.00 58.81 93 SER A O 1
ATOM 743 N N . ARG A 1 94 ? 18.637 -19.769 9.099 1.00 62.06 94 ARG A N 1
ATOM 744 C CA . ARG A 1 94 ? 17.280 -20.328 9.189 1.00 62.06 94 ARG A CA 1
ATOM 745 C C . ARG A 1 94 ? 16.587 -20.213 7.833 1.00 62.06 94 ARG A C 1
ATOM 747 O O . ARG A 1 94 ? 16.260 -19.115 7.396 1.00 62.06 94 ARG A O 1
ATOM 754 N N . ASN A 1 95 ? 16.300 -21.353 7.212 1.00 60.84 95 ASN A N 1
ATOM 755 C CA . ASN A 1 95 ? 15.552 -21.405 5.960 1.00 60.84 95 ASN A CA 1
ATOM 756 C C . ASN A 1 95 ? 14.051 -21.163 6.183 1.00 60.84 95 ASN A C 1
ATOM 758 O O . ASN A 1 95 ? 13.446 -21.674 7.124 1.00 60.84 95 ASN A O 1
ATOM 762 N N . MET A 1 96 ? 13.431 -20.447 5.243 1.00 49.12 96 MET A N 1
ATOM 763 C CA . MET A 1 96 ? 12.004 -20.089 5.232 1.00 49.12 96 MET A CA 1
ATOM 764 C C . MET A 1 96 ? 11.045 -21.288 5.060 1.00 49.12 96 MET A C 1
ATOM 766 O O . MET A 1 96 ? 9.836 -21.102 5.044 1.00 49.12 96 MET A O 1
ATOM 770 N N . LYS A 1 97 ? 11.565 -22.519 4.937 1.00 49.50 97 LYS A N 1
ATOM 771 C CA . LYS A 1 97 ? 10.774 -23.765 4.899 1.00 49.50 97 LYS A CA 1
ATOM 772 C C . LYS A 1 97 ? 10.409 -24.315 6.288 1.00 49.50 97 LYS A C 1
ATOM 774 O O . LYS A 1 97 ? 9.759 -25.351 6.363 1.00 49.50 97 LYS A O 1
ATOM 779 N N . SER A 1 98 ? 10.809 -23.639 7.366 1.00 46.56 98 SER A N 1
ATOM 780 C CA . SER A 1 98 ? 10.522 -24.047 8.751 1.00 46.56 98 SER A CA 1
ATOM 781 C C . SER A 1 98 ? 9.685 -23.008 9.512 1.00 46.56 98 SER A C 1
ATOM 783 O O . SER A 1 98 ? 10.021 -22.664 10.650 1.00 46.56 98 SER A O 1
ATOM 785 N N . ALA A 1 99 ? 8.637 -22.476 8.880 1.00 36.31 99 ALA A N 1
ATOM 786 C CA . ALA A 1 99 ? 7.624 -21.628 9.509 1.00 36.31 99 ALA A CA 1
ATOM 787 C C . ALA A 1 99 ? 6.224 -22.025 9.033 1.00 36.31 99 ALA A C 1
ATOM 789 O O . ALA A 1 99 ? 6.089 -22.317 7.823 1.00 36.31 99 ALA A O 1
#